Protein AF-A0A1G0BDF1-F1 (afdb_monomer_lite)

Secondary structure (DSSP, 8-state):
-HHHHHHHHHHHHHHHHHHHHHHHHHHHHHHHHHHHTTTTHHHHHHHHHHHHHHHHHHHHHHHHHHHHHHHHHHHHHHHHHPPP-----HHHHHHHHHHHHHHHHHHHH--TTTHHHHHHHHHHHHHHHHHHHHHHHTTSHHHHHHHHHHHHHHHHHHT-

Structure (mmCIF, N/CA/C/O backbone):
data_AF-A0A1G0BDF1-F1
#
_entry.id   AF-A0A1G0BDF1-F1
#
loop_
_atom_site.group_PDB
_atom_site.id
_atom_site.type_symbol
_atom_site.label_atom_id
_atom_site.label_alt_id
_atom_site.label_comp_id
_atom_site.label_asym_id
_atom_site.label_entity_id
_atom_site.label_seq_id
_atom_site.pdbx_PDB_ins_code
_atom_site.Cartn_x
_atom_site.Cartn_y
_atom_site.Cartn_z
_atom_site.occupancy
_atom_site.B_iso_or_equiv
_atom_site.auth_seq_id
_atom_site.auth_comp_id
_atom_site.auth_asym_id
_atom_site.auth_atom_id
_atom_site.pdbx_PDB_model_num
ATOM 1 N N . MET A 1 1 ? 28.123 16.628 58.929 1.00 56.34 1 MET A N 1
ATOM 2 C CA . MET A 1 1 ? 27.753 15.729 57.812 1.00 56.34 1 MET A CA 1
ATOM 3 C C . MET A 1 1 ? 26.469 14.942 58.095 1.00 56.34 1 MET A C 1
ATOM 5 O O . MET A 1 1 ? 25.881 14.462 57.135 1.00 56.34 1 MET A O 1
ATOM 9 N N . ASP A 1 2 ? 25.978 14.887 59.342 1.00 63.22 2 ASP A N 1
ATOM 10 C CA . ASP A 1 2 ? 24.804 14.075 59.724 1.00 63.22 2 ASP A CA 1
ATOM 11 C C . ASP A 1 2 ? 23.429 14.710 59.414 1.00 63.22 2 ASP A C 1
ATOM 13 O O . ASP A 1 2 ? 22.456 13.996 59.163 1.00 63.22 2 ASP A O 1
ATOM 17 N N . ASP A 1 3 ? 23.338 16.041 59.323 1.00 67.06 3 ASP A N 1
ATOM 18 C CA . ASP A 1 3 ? 22.056 16.725 59.066 1.00 67.06 3 ASP A CA 1
ATOM 19 C C . ASP A 1 3 ? 21.539 16.525 57.633 1.00 67.06 3 ASP A C 1
ATOM 21 O O . ASP A 1 3 ? 20.343 16.342 57.412 1.00 67.06 3 ASP A O 1
ATOM 25 N N . ILE A 1 4 ? 22.437 16.487 56.641 1.00 70.19 4 ILE A N 1
ATOM 26 C CA . ILE A 1 4 ? 22.058 16.300 55.230 1.00 70.19 4 ILE A CA 1
ATOM 27 C C . ILE A 1 4 ? 21.535 14.877 55.001 1.00 70.19 4 ILE A C 1
ATOM 29 O O . ILE A 1 4 ? 20.530 14.693 54.316 1.00 70.19 4 ILE A O 1
ATOM 33 N N . ALA A 1 5 ? 22.169 13.872 55.613 1.00 73.00 5 ALA A N 1
ATOM 34 C CA . ALA A 1 5 ? 21.725 12.483 55.521 1.00 73.00 5 ALA A CA 1
ATOM 35 C C . ALA A 1 5 ? 20.324 12.294 56.131 1.00 73.00 5 ALA A C 1
ATOM 37 O O . ALA A 1 5 ? 19.483 11.599 55.559 1.00 73.00 5 ALA A O 1
ATOM 38 N N . THR A 1 6 ? 20.046 12.980 57.242 1.00 78.56 6 THR A N 1
ATOM 39 C CA . THR A 1 6 ? 18.740 12.942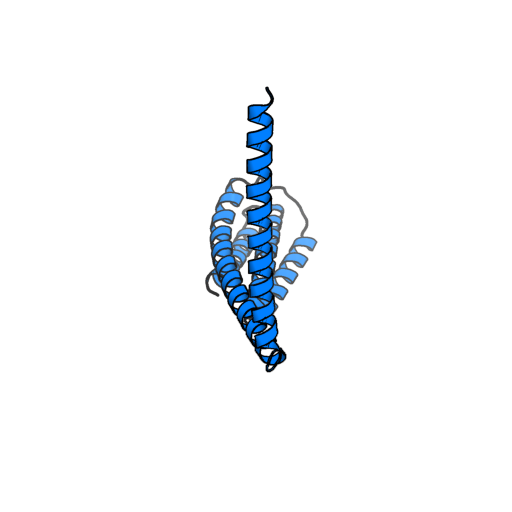 57.915 1.00 78.56 6 THR A CA 1
ATOM 40 C C . THR A 1 6 ? 17.646 13.601 57.070 1.00 78.56 6 THR A C 1
ATOM 42 O O . THR A 1 6 ? 16.566 13.033 56.899 1.00 78.56 6 THR A O 1
ATOM 45 N N . VAL A 1 7 ? 17.928 14.756 56.457 1.00 78.56 7 VAL A N 1
ATOM 46 C CA . VAL A 1 7 ? 16.979 15.445 55.562 1.00 78.56 7 VAL A CA 1
ATOM 47 C C . VAL A 1 7 ? 16.669 14.606 54.315 1.00 78.56 7 VAL A C 1
ATOM 49 O O . VAL A 1 7 ? 15.508 14.499 53.916 1.00 78.56 7 VAL A O 1
ATOM 52 N N . VAL A 1 8 ? 17.676 13.951 53.729 1.00 80.62 8 VAL A N 1
ATOM 53 C CA . VAL A 1 8 ? 17.491 13.065 52.566 1.00 80.62 8 VAL A CA 1
ATOM 54 C C . VAL A 1 8 ? 16.659 11.829 52.927 1.00 80.62 8 VAL A C 1
ATOM 56 O O . VAL A 1 8 ? 15.776 11.444 52.159 1.00 80.62 8 VAL A O 1
ATOM 59 N N . ALA A 1 9 ? 16.873 11.238 54.106 1.00 79.19 9 ALA A N 1
ATOM 60 C CA . ALA A 1 9 ? 16.085 10.097 54.573 1.00 79.19 9 ALA A CA 1
ATOM 61 C C . ALA A 1 9 ? 14.600 10.452 54.773 1.00 79.19 9 ALA A C 1
ATOM 63 O O . ALA A 1 9 ? 13.720 9.690 54.367 1.00 79.19 9 ALA A O 1
ATOM 64 N N . ILE A 1 10 ? 14.307 11.631 55.334 1.00 84.00 10 ILE A N 1
ATOM 65 C CA . ILE A 1 10 ? 12.930 12.111 55.526 1.00 84.00 10 ILE A CA 1
ATOM 66 C C . ILE A 1 10 ? 12.248 12.374 54.176 1.00 84.00 10 ILE A C 1
ATOM 68 O O . ILE A 1 10 ? 11.099 11.975 53.980 1.00 84.00 10 ILE A O 1
ATOM 72 N N . LEU A 1 11 ? 12.956 12.988 53.221 1.00 76.19 11 LEU A N 1
ATOM 73 C CA . LEU A 1 11 ? 12.435 13.219 51.871 1.00 76.19 11 LEU A CA 1
ATOM 74 C C . LEU A 1 11 ? 12.117 11.905 51.148 1.00 76.19 11 LEU A C 1
ATOM 76 O O . LEU A 1 11 ? 11.052 11.784 50.543 1.00 76.19 11 LEU A O 1
ATOM 80 N N . LEU A 1 12 ? 12.989 10.901 51.254 1.00 79.56 12 LEU A N 1
ATOM 81 C CA . LEU A 1 12 ? 12.744 9.579 50.673 1.00 79.56 12 LEU A CA 1
ATOM 82 C C . LEU A 1 12 ? 11.518 8.901 51.292 1.00 79.56 12 LEU A C 1
ATOM 84 O O . LEU A 1 12 ? 10.684 8.372 50.558 1.00 79.56 12 LEU A O 1
ATOM 88 N N . LEU A 1 13 ? 11.355 8.964 52.615 1.00 82.62 13 LEU A N 1
ATOM 89 C CA . LEU A 1 13 ? 10.182 8.405 53.292 1.00 82.62 13 LEU A CA 1
ATOM 90 C C . LEU A 1 13 ? 8.884 9.114 52.886 1.00 82.62 13 LEU A C 1
ATOM 92 O O . LEU A 1 13 ? 7.872 8.449 52.664 1.00 82.62 13 LEU A O 1
ATOM 96 N N . ALA A 1 14 ? 8.912 10.439 52.725 1.00 77.81 14 ALA A N 1
ATOM 97 C CA . ALA A 1 14 ? 7.757 11.203 52.259 1.00 77.81 14 ALA A CA 1
ATOM 98 C C . ALA A 1 14 ? 7.365 10.832 50.818 1.00 77.81 14 ALA A C 1
ATOM 100 O O . ALA A 1 14 ? 6.183 10.641 50.525 1.00 77.81 14 ALA A O 1
ATOM 101 N N . VAL A 1 15 ? 8.350 10.668 49.928 1.00 77.19 15 VAL A N 1
ATOM 102 C CA . VAL A 1 15 ? 8.118 10.244 48.538 1.00 77.19 15 VAL A CA 1
ATOM 103 C C . VAL A 1 15 ? 7.559 8.822 48.487 1.00 77.19 15 VAL A C 1
ATOM 105 O O . VAL A 1 15 ? 6.550 8.587 47.824 1.00 77.19 15 VAL A O 1
ATOM 108 N N . VAL A 1 16 ? 8.143 7.881 49.234 1.00 79.31 16 VAL A N 1
ATOM 109 C CA . VAL A 1 16 ? 7.651 6.495 49.304 1.00 79.31 16 VAL A CA 1
ATOM 110 C C . VAL A 1 16 ? 6.232 6.444 49.879 1.00 79.31 16 VAL A C 1
ATOM 112 O O . VAL A 1 16 ? 5.380 5.736 49.340 1.00 79.31 16 VAL A O 1
ATOM 115 N N . GLY A 1 17 ? 5.939 7.242 50.910 1.00 79.62 17 GLY A N 1
ATOM 116 C CA . GLY A 1 17 ? 4.598 7.364 51.483 1.00 79.62 17 GLY A CA 1
ATOM 117 C C . GLY A 1 17 ? 3.567 7.885 50.478 1.00 79.62 17 GLY A C 1
ATOM 118 O O . GLY A 1 17 ? 2.494 7.298 50.337 1.00 79.62 17 GLY A O 1
ATOM 119 N N . MET A 1 18 ? 3.897 8.934 49.717 1.00 76.31 18 MET A N 1
ATOM 120 C CA . MET A 1 18 ? 3.009 9.479 48.681 1.00 76.31 18 MET A CA 1
ATOM 121 C C . MET A 1 18 ? 2.757 8.492 47.537 1.00 76.31 18 MET A C 1
ATOM 123 O O . MET A 1 18 ? 1.621 8.369 47.069 1.00 76.31 18 MET A O 1
ATOM 127 N N . VAL A 1 19 ? 3.782 7.748 47.112 1.00 71.00 19 VAL A N 1
ATOM 128 C CA . VAL A 1 19 ? 3.636 6.698 46.093 1.00 71.00 19 VAL A CA 1
ATOM 129 C C . VAL A 1 19 ? 2.745 5.569 46.615 1.00 71.00 19 VAL A C 1
ATOM 131 O O . VAL A 1 19 ? 1.826 5.148 45.916 1.00 71.00 19 VAL A O 1
ATOM 134 N N . ALA A 1 20 ? 2.940 5.126 47.860 1.00 73.56 20 ALA A N 1
ATOM 135 C CA . ALA A 1 20 ? 2.125 4.076 48.466 1.00 73.56 20 ALA A CA 1
ATOM 136 C C . ALA A 1 20 ? 0.647 4.483 48.600 1.00 73.56 20 ALA A C 1
ATOM 138 O O . ALA A 1 20 ? -0.240 3.694 48.269 1.00 73.56 20 ALA A O 1
ATOM 139 N N . ILE A 1 21 ? 0.372 5.725 49.018 1.00 74.25 21 ILE A N 1
ATOM 140 C CA . ILE A 1 21 ? -0.991 6.270 49.096 1.00 74.25 21 ILE A CA 1
ATOM 141 C C . ILE A 1 21 ? -1.613 6.356 47.699 1.00 74.25 21 ILE A C 1
ATOM 143 O O . ILE A 1 21 ? -2.750 5.928 47.517 1.00 74.25 21 ILE A O 1
ATOM 147 N N . SER A 1 22 ? -0.868 6.832 46.699 1.00 68.00 22 SER A N 1
ATOM 148 C CA . SER A 1 22 ? -1.351 6.915 45.313 1.00 68.00 22 SER A CA 1
ATOM 149 C C . SER A 1 22 ? -1.710 5.534 44.759 1.00 68.00 22 SER A C 1
ATOM 151 O O . SER A 1 22 ? -2.784 5.356 44.189 1.00 68.00 22 SER A O 1
ATOM 153 N N . VAL A 1 23 ? -0.869 4.524 45.008 1.00 70.00 23 VAL A N 1
ATOM 154 C CA . VAL A 1 23 ? -1.135 3.131 44.618 1.00 70.00 23 VAL A CA 1
ATOM 155 C C . VAL A 1 23 ? -2.350 2.565 45.357 1.00 70.00 23 VAL A C 1
ATOM 157 O O . VAL A 1 23 ? -3.172 1.884 44.744 1.00 70.00 23 VAL A O 1
ATOM 160 N N . ALA A 1 24 ? -2.509 2.853 46.651 1.00 69.81 24 ALA A N 1
ATOM 161 C CA . ALA A 1 24 ? -3.658 2.402 47.437 1.00 69.81 24 ALA A CA 1
ATOM 162 C C . ALA A 1 24 ? -4.976 3.039 46.960 1.00 69.81 24 ALA A C 1
ATOM 164 O O . ALA A 1 24 ? -5.987 2.343 46.834 1.00 69.81 24 ALA A O 1
ATOM 165 N N . VAL A 1 25 ? -4.956 4.336 46.637 1.00 71.00 25 VAL A N 1
ATOM 166 C CA . VAL A 1 25 ? -6.099 5.069 46.073 1.00 71.00 25 VAL A CA 1
ATOM 167 C C . VAL A 1 25 ? -6.471 4.515 44.697 1.00 71.00 25 VAL A C 1
ATOM 169 O O . VAL A 1 25 ? -7.651 4.250 44.454 1.00 71.00 25 VAL A O 1
ATOM 172 N N . GLU A 1 26 ? -5.488 4.248 43.833 1.00 56.72 26 GLU A N 1
ATOM 173 C CA . GLU A 1 26 ? -5.723 3.656 42.511 1.00 56.72 26 GLU A CA 1
ATOM 174 C C . GL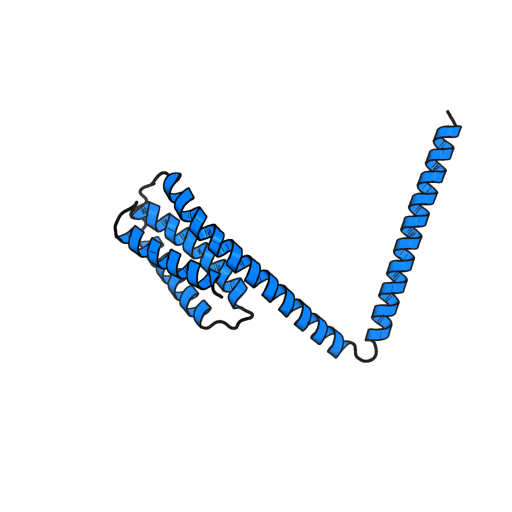U A 1 26 ? -6.292 2.232 42.639 1.00 56.72 26 GLU A C 1
ATOM 176 O O . GLU A 1 26 ? -7.274 1.893 41.977 1.00 56.72 26 GLU A O 1
ATOM 181 N N . ARG A 1 27 ? -5.787 1.422 43.584 1.00 61.09 27 ARG A N 1
ATOM 182 C CA . ARG A 1 27 ? -6.337 0.088 43.894 1.00 61.09 27 ARG A CA 1
ATOM 183 C C . ARG A 1 27 ? -7.791 0.150 44.351 1.00 61.09 27 ARG A C 1
ATOM 185 O O . ARG A 1 27 ? -8.603 -0.667 43.923 1.00 61.09 27 ARG A O 1
ATOM 192 N N . HIS A 1 28 ? -8.128 1.106 45.213 1.00 56.38 28 HIS A N 1
ATOM 193 C CA . HIS A 1 28 ? -9.484 1.259 45.743 1.00 56.38 28 HIS A CA 1
ATOM 194 C C . HIS A 1 28 ? -10.460 1.828 44.701 1.00 56.38 28 HIS A C 1
ATOM 196 O O . HIS A 1 28 ? -11.664 1.563 44.734 1.00 56.38 28 HIS A O 1
ATOM 202 N N . ARG A 1 29 ? -9.948 2.607 43.745 1.00 52.56 29 ARG A N 1
ATOM 203 C CA . ARG A 1 29 ? -10.696 3.069 42.575 1.00 52.56 29 ARG A CA 1
ATOM 204 C C . ARG A 1 29 ? -10.960 1.907 41.614 1.00 52.56 29 ARG A C 1
ATOM 206 O O . ARG A 1 29 ? -12.115 1.696 41.254 1.00 52.56 29 ARG A O 1
ATOM 213 N N . ILE A 1 30 ? -9.947 1.100 41.291 1.00 55.81 30 ILE A N 1
ATOM 214 C CA . ILE A 1 30 ? -10.074 -0.106 40.453 1.00 55.81 30 ILE A CA 1
ATOM 215 C C . ILE A 1 30 ? -11.032 -1.126 41.085 1.00 55.81 30 ILE A C 1
ATOM 217 O O . ILE A 1 30 ? -11.890 -1.664 40.385 1.00 55.81 30 ILE A O 1
ATOM 221 N N . SER A 1 31 ? -10.962 -1.359 42.402 1.00 50.97 31 SER A N 1
ATOM 222 C CA . SER A 1 31 ? -11.875 -2.309 43.053 1.00 50.97 31 SER A CA 1
ATOM 223 C C . SER A 1 31 ? -13.332 -1.840 42.995 1.00 50.97 31 SER A C 1
ATOM 225 O O . SER A 1 31 ? -14.222 -2.646 42.735 1.00 50.97 31 SER A O 1
ATOM 227 N N . ARG A 1 32 ? -13.595 -0.530 43.126 1.00 51.31 32 ARG A N 1
ATOM 228 C CA . ARG A 1 32 ? -14.941 0.036 42.934 1.00 51.31 32 ARG A CA 1
ATOM 229 C C . ARG A 1 32 ? -15.450 -0.092 41.494 1.00 51.31 32 ARG A C 1
ATOM 231 O O . ARG A 1 32 ? -16.650 -0.294 41.314 1.00 51.31 32 ARG A O 1
ATOM 238 N N . PHE A 1 33 ? -14.574 -0.019 40.489 1.00 47.09 33 PHE A N 1
ATOM 239 C CA . PHE A 1 33 ? -14.939 -0.319 39.096 1.00 47.09 33 PHE A CA 1
ATOM 240 C C . PHE A 1 33 ? -15.320 -1.795 38.911 1.00 47.09 33 PHE A C 1
ATOM 242 O O . PHE A 1 33 ? -16.341 -2.083 38.291 1.00 47.09 33 PHE A O 1
ATOM 249 N N . PHE A 1 34 ? -14.570 -2.719 39.516 1.00 46.22 34 PHE A N 1
ATOM 250 C CA . PHE A 1 34 ? -14.881 -4.152 39.474 1.00 46.22 34 PHE A CA 1
ATOM 251 C C . PHE A 1 34 ? -16.213 -4.502 40.155 1.00 46.22 34 PHE A C 1
ATOM 253 O O . PHE A 1 34 ? -16.963 -5.330 39.645 1.00 46.22 34 PHE A O 1
ATOM 260 N N . VAL A 1 35 ? -16.546 -3.853 41.275 1.00 45.66 35 VAL A N 1
ATOM 261 C CA . VAL A 1 35 ? -17.782 -4.145 42.025 1.00 45.66 35 VAL A CA 1
ATOM 262 C C . VAL A 1 35 ? -19.040 -3.651 41.297 1.00 45.66 35 VAL A C 1
ATOM 264 O O . VAL A 1 35 ? -20.078 -4.293 41.392 1.00 45.66 35 VAL A O 1
ATOM 267 N N . LYS A 1 36 ? -18.972 -2.566 40.513 1.00 45.44 36 LYS A N 1
ATOM 268 C CA . LYS A 1 36 ? -20.111 -2.137 39.674 1.00 45.44 36 LYS A CA 1
ATOM 269 C C . LYS A 1 36 ? -20.309 -2.997 38.424 1.00 45.44 36 LYS A C 1
ATOM 271 O O . LYS A 1 36 ? -21.407 -3.021 37.881 1.00 45.44 36 LYS A O 1
ATOM 276 N N . ALA A 1 37 ? -19.276 -3.712 37.987 1.00 48.66 37 ALA A N 1
ATOM 277 C CA . ALA A 1 37 ? -19.371 -4.644 36.873 1.00 48.66 37 ALA A CA 1
ATOM 278 C C . ALA A 1 37 ? -19.994 -5.995 37.275 1.00 48.66 37 ALA A C 1
ATOM 280 O O . ALA A 1 37 ? -20.352 -6.767 36.402 1.00 48.66 37 ALA A O 1
ATOM 281 N N . SER A 1 38 ? -20.158 -6.336 38.556 1.00 44.47 38 SER A N 1
ATOM 282 C CA . SER A 1 38 ? -20.487 -7.724 38.926 1.00 44.47 38 SER A CA 1
ATOM 283 C C . SER A 1 38 ? -21.948 -8.145 38.712 1.00 44.47 38 SER A C 1
ATOM 285 O O . SER A 1 38 ? -22.222 -9.341 38.731 1.00 44.47 38 SER A O 1
ATOM 287 N N . THR A 1 39 ? -22.879 -7.221 38.451 1.00 51.97 39 THR A N 1
ATOM 288 C CA . THR A 1 39 ? -24.297 -7.554 38.192 1.00 51.97 39 THR A CA 1
ATOM 289 C C . THR A 1 39 ? -24.715 -7.458 36.716 1.00 51.97 39 THR A C 1
ATOM 291 O O . THR A 1 39 ? -25.791 -7.933 36.376 1.00 51.97 39 THR A O 1
ATOM 294 N N . GLY A 1 40 ? -23.851 -6.932 35.830 1.00 47.94 40 GLY A N 1
ATOM 295 C CA . GLY A 1 40 ? -24.068 -6.822 34.368 1.00 47.94 40 GLY A CA 1
ATOM 296 C C . GLY A 1 40 ? -22.781 -6.944 33.525 1.00 47.94 40 GLY A C 1
ATOM 297 O O . GLY A 1 40 ? -22.703 -6.468 32.394 1.00 47.94 40 GLY A O 1
ATOM 298 N N . GLY A 1 41 ? -21.725 -7.530 34.096 1.00 49.53 41 GLY A N 1
ATOM 299 C CA . GLY A 1 41 ? -20.336 -7.360 33.645 1.00 49.53 41 GLY A CA 1
ATOM 300 C C . GLY A 1 41 ? -19.957 -8.011 32.331 1.00 49.53 41 GLY A C 1
ATOM 301 O O . GLY A 1 41 ? -18.988 -7.577 31.715 1.00 49.53 41 GLY A O 1
ATOM 302 N N . LEU A 1 42 ? -20.700 -9.022 31.883 1.00 51.16 42 LEU A N 1
ATOM 303 C CA . LEU A 1 42 ? -20.434 -9.643 30.589 1.00 51.16 42 LEU A CA 1
ATOM 304 C C . LEU A 1 42 ? -20.901 -8.733 29.442 1.00 51.16 42 LEU A C 1
ATOM 306 O O . LEU A 1 42 ? -20.153 -8.515 28.496 1.00 51.16 42 LEU A O 1
ATOM 310 N N . GLU A 1 43 ? -22.093 -8.143 29.564 1.00 51.12 43 GLU A N 1
ATOM 311 C CA . GLU A 1 43 ? -22.660 -7.236 28.557 1.00 51.12 43 GLU A CA 1
ATOM 312 C C . GLU A 1 43 ? -21.879 -5.917 28.496 1.00 51.12 43 GLU A C 1
ATOM 314 O O . GLU A 1 43 ? -21.451 -5.512 27.417 1.00 51.12 43 GLU A O 1
ATOM 319 N N . PHE A 1 44 ? -21.555 -5.322 29.651 1.00 52.38 44 PHE A N 1
ATOM 320 C CA . PHE A 1 44 ? -20.735 -4.105 29.718 1.00 52.38 44 PHE A CA 1
ATOM 321 C C . PHE A 1 44 ? -19.307 -4.312 29.177 1.00 52.38 44 PHE A C 1
ATOM 323 O O . PHE A 1 44 ? -18.766 -3.444 28.494 1.00 52.38 44 PHE A O 1
ATOM 330 N N . SER A 1 45 ? -18.685 -5.467 29.447 1.00 57.38 45 SER A N 1
ATOM 331 C CA . SER A 1 45 ? -17.346 -5.795 28.932 1.00 57.38 45 SER A CA 1
ATOM 332 C C . SER A 1 45 ? -17.349 -5.993 27.413 1.00 57.38 45 SER A C 1
ATOM 334 O O . SER A 1 45 ? -16.467 -5.486 26.718 1.00 57.38 45 SER A O 1
ATOM 336 N N . VAL A 1 46 ? -18.371 -6.666 26.872 1.00 63.97 46 VAL A N 1
ATOM 337 C CA . VAL A 1 46 ? -18.538 -6.851 25.422 1.00 63.97 46 VAL A CA 1
ATOM 338 C C . VAL A 1 46 ? -18.826 -5.520 24.721 1.00 63.97 46 VAL A C 1
ATOM 340 O O . VAL A 1 46 ? -18.265 -5.262 23.656 1.00 63.97 46 VAL A O 1
ATOM 343 N N . GLU A 1 47 ? -19.652 -4.650 25.304 1.00 65.31 47 GLU A N 1
ATOM 344 C CA . GLU A 1 47 ? -19.920 -3.310 24.765 1.00 65.31 47 GLU A CA 1
ATOM 345 C C . GLU A 1 47 ? -18.683 -2.409 24.793 1.00 65.31 47 GLU A C 1
ATOM 347 O O . GLU A 1 47 ? -18.374 -1.764 23.788 1.00 65.31 47 GLU A O 1
ATOM 352 N N . LEU A 1 48 ? -17.926 -2.409 25.896 1.00 68.19 48 LEU A N 1
ATOM 353 C CA . LEU A 1 48 ? -16.676 -1.659 25.994 1.00 68.19 48 LEU A CA 1
ATOM 354 C C . LEU A 1 48 ? -15.643 -2.172 24.983 1.00 68.19 48 LEU A C 1
ATOM 356 O O . LEU A 1 48 ? -14.985 -1.371 24.322 1.00 68.19 48 LEU A O 1
ATOM 360 N N . HIS A 1 49 ? -15.529 -3.491 24.813 1.00 65.19 49 HIS A N 1
ATOM 361 C CA . HIS A 1 49 ? -14.635 -4.086 23.823 1.00 65.19 49 HIS A CA 1
ATOM 362 C C . HIS A 1 49 ? -15.000 -3.659 22.395 1.00 65.19 49 HIS A C 1
ATOM 364 O O . HIS A 1 49 ? -14.129 -3.214 21.648 1.00 65.19 49 HIS A O 1
ATOM 370 N N . LYS A 1 50 ? -16.290 -3.712 22.035 1.00 73.31 50 LYS A N 1
ATOM 371 C CA . LYS A 1 50 ? -16.788 -3.247 20.730 1.00 73.31 50 LYS A CA 1
ATOM 372 C C . LYS A 1 50 ? -16.526 -1.756 20.513 1.00 73.31 50 LYS A C 1
ATOM 374 O O . LYS A 1 50 ? -16.140 -1.353 19.416 1.00 73.31 50 LYS A O 1
ATOM 379 N N . LEU A 1 51 ? -16.704 -0.932 21.547 1.00 75.12 51 LEU A N 1
ATOM 380 C CA . LEU A 1 51 ? -16.432 0.503 21.474 1.00 75.12 51 LEU A CA 1
ATOM 381 C C . LEU A 1 51 ? -14.940 0.782 21.257 1.00 75.12 51 LEU A C 1
ATOM 383 O O . LEU A 1 51 ? -14.585 1.563 20.375 1.00 75.12 51 LEU A O 1
ATOM 387 N N . VAL A 1 52 ? -14.068 0.109 22.013 1.00 74.06 52 VAL A N 1
ATOM 388 C CA . VAL A 1 52 ? -12.612 0.222 21.859 1.00 74.06 52 VAL A CA 1
ATOM 389 C C . VAL A 1 52 ? -12.188 -0.215 20.460 1.00 74.06 52 VAL A C 1
ATOM 391 O O . VAL A 1 52 ? -11.462 0.520 19.799 1.00 74.06 52 VAL A O 1
ATOM 394 N N . GLN A 1 53 ? -12.674 -1.359 19.969 1.00 76.62 53 GLN A N 1
ATOM 395 C CA . GLN A 1 53 ? -12.374 -1.823 18.612 1.00 76.62 53 GLN A CA 1
ATOM 396 C C . GLN A 1 53 ? -12.801 -0.811 17.547 1.00 76.62 53 GLN A C 1
ATOM 398 O O . GLN A 1 53 ? -12.048 -0.555 16.609 1.00 76.62 53 GLN A O 1
ATOM 403 N N . ARG A 1 54 ? -13.976 -0.191 17.698 1.00 81.06 54 ARG A N 1
ATOM 404 C CA . ARG A 1 54 ? -14.465 0.825 16.762 1.00 81.06 54 ARG A CA 1
ATOM 405 C C . ARG A 1 54 ? -13.582 2.072 16.744 1.00 81.06 54 ARG A C 1
ATOM 407 O O . ARG A 1 54 ? -13.250 2.552 15.661 1.00 81.06 54 ARG A O 1
ATOM 414 N N . GLU A 1 55 ? -13.206 2.594 17.909 1.00 78.31 55 GLU A N 1
ATOM 415 C CA . GLU A 1 55 ? -12.347 3.783 17.992 1.00 78.31 55 GLU A CA 1
ATOM 416 C C . GLU A 1 55 ? -10.921 3.491 17.518 1.00 78.31 55 GLU A C 1
ATOM 418 O O . GLU A 1 55 ? -10.343 4.297 16.789 1.00 78.31 55 GLU A O 1
ATOM 423 N N . VAL A 1 56 ? -10.384 2.307 17.833 1.00 82.81 56 VAL A N 1
ATOM 424 C CA . VAL A 1 56 ? -9.104 1.843 17.283 1.00 82.81 56 VAL A CA 1
ATOM 425 C C . VAL A 1 56 ? -9.189 1.768 15.763 1.00 82.81 56 VAL A C 1
ATOM 427 O O . VAL A 1 56 ? -8.376 2.395 15.095 1.00 82.81 56 VAL A O 1
ATOM 430 N N . ASN A 1 57 ? -10.207 1.110 15.200 1.00 82.81 57 ASN A N 1
ATOM 431 C CA . ASN A 1 57 ? -10.375 1.011 13.749 1.00 82.81 57 ASN A CA 1
ATOM 432 C C . ASN A 1 57 ? -10.489 2.384 13.082 1.00 82.81 57 ASN A C 1
ATOM 434 O O . ASN A 1 57 ? -9.894 2.604 12.029 1.00 82.81 57 ASN A O 1
ATOM 438 N N . LYS A 1 58 ? -11.200 3.331 13.701 1.00 85.50 58 LYS A N 1
ATOM 439 C CA . LYS A 1 58 ? -11.308 4.706 13.204 1.00 85.50 58 LYS A CA 1
ATOM 440 C C . LYS A 1 58 ? -9.950 5.412 13.194 1.00 85.50 58 LYS A C 1
ATOM 442 O O . LYS A 1 58 ? -9.583 5.998 12.176 1.00 85.50 58 LYS A O 1
ATOM 447 N N . ALA A 1 59 ? -9.190 5.317 14.285 1.00 85.50 59 ALA A N 1
ATOM 448 C CA . ALA A 1 59 ? -7.850 5.891 14.380 1.00 85.50 59 ALA A CA 1
ATOM 449 C C . ALA A 1 59 ? -6.874 5.234 13.387 1.00 85.50 59 ALA A C 1
ATOM 451 O O . ALA A 1 59 ? -6.107 5.926 12.718 1.00 85.50 59 ALA A O 1
ATOM 452 N N . THR A 1 60 ? -6.930 3.909 13.234 1.00 85.88 60 THR A N 1
ATOM 453 C CA . THR A 1 60 ? -6.121 3.156 12.266 1.00 85.88 60 THR A CA 1
ATOM 454 C C . THR A 1 60 ? -6.466 3.546 10.832 1.00 85.88 60 THR A C 1
ATOM 456 O O . THR A 1 60 ? -5.568 3.706 10.007 1.00 85.88 60 THR A O 1
ATOM 459 N N . MET A 1 61 ? -7.748 3.761 10.532 1.00 89.31 61 MET A N 1
ATOM 460 C CA . MET A 1 61 ? -8.189 4.223 9.219 1.00 89.31 61 MET A CA 1
ATOM 461 C C . MET A 1 61 ? -7.684 5.643 8.931 1.00 89.31 61 MET A C 1
ATOM 463 O O . MET A 1 61 ? -7.153 5.918 7.858 1.00 89.31 61 MET A O 1
ATOM 467 N N . GLU A 1 62 ? -7.771 6.548 9.903 1.00 90.44 62 GLU A N 1
ATOM 468 C CA . GLU A 1 62 ? -7.223 7.897 9.762 1.00 90.44 62 GLU A CA 1
ATOM 469 C C . GLU A 1 62 ? -5.701 7.881 9.543 1.00 90.44 62 GLU A C 1
ATOM 471 O O . GLU A 1 62 ? -5.192 8.585 8.666 1.00 90.44 62 GLU A O 1
ATOM 476 N N . ALA A 1 63 ? -4.976 7.040 10.285 1.00 90.25 63 ALA A N 1
ATOM 477 C CA . ALA A 1 63 ? -3.544 6.843 10.094 1.00 90.25 63 ALA A CA 1
ATOM 478 C C . ALA A 1 63 ? -3.230 6.323 8.684 1.00 90.25 63 ALA A C 1
ATOM 480 O O . ALA A 1 63 ? -2.369 6.885 8.010 1.00 90.25 63 ALA A O 1
ATOM 481 N N . LEU A 1 64 ? -3.959 5.312 8.200 1.00 92.12 64 LEU A N 1
ATOM 482 C CA . LEU A 1 64 ? -3.782 4.774 6.850 1.00 92.12 64 LEU A CA 1
ATOM 483 C C . LEU A 1 64 ? -3.987 5.850 5.774 1.00 92.12 64 LEU A C 1
ATOM 485 O O . LEU A 1 64 ? -3.157 5.950 4.875 1.00 92.12 64 LEU A O 1
ATOM 489 N N . ARG A 1 65 ? -5.019 6.701 5.884 1.00 93.25 65 ARG A N 1
ATOM 490 C CA . ARG A 1 65 ? -5.235 7.807 4.930 1.00 93.25 65 ARG A CA 1
ATOM 491 C C . ARG A 1 65 ? -4.043 8.765 4.896 1.00 93.25 65 ARG A C 1
ATOM 493 O O . ARG A 1 65 ? -3.556 9.116 3.822 1.00 93.25 65 ARG A O 1
ATOM 500 N N . ARG A 1 66 ? -3.546 9.163 6.075 1.00 91.50 66 ARG A N 1
ATOM 501 C CA . ARG A 1 66 ? -2.391 10.069 6.206 1.00 91.50 66 ARG A CA 1
ATOM 502 C C . ARG A 1 66 ? -1.124 9.453 5.614 1.00 91.50 66 ARG A C 1
ATOM 504 O O . ARG A 1 66 ? -0.412 10.128 4.876 1.00 91.50 66 ARG A O 1
ATOM 511 N N . VAL A 1 67 ? -0.860 8.181 5.911 1.00 91.62 67 VAL A N 1
ATOM 512 C CA . VAL A 1 67 ? 0.321 7.468 5.407 1.00 91.62 67 VAL A CA 1
ATOM 513 C C . VAL A 1 67 ? 0.221 7.245 3.896 1.00 91.62 67 VAL A C 1
ATOM 515 O O . VAL A 1 67 ? 1.194 7.487 3.200 1.00 91.62 67 VAL A O 1
ATOM 518 N N . ALA A 1 68 ? -0.945 6.889 3.350 1.00 92.88 68 ALA A N 1
ATOM 519 C CA . ALA A 1 68 ? -1.128 6.757 1.900 1.00 92.88 68 ALA A CA 1
ATOM 520 C C . ALA A 1 68 ? -0.876 8.082 1.152 1.00 92.88 68 ALA A C 1
ATOM 522 O O . ALA A 1 68 ? -0.255 8.094 0.088 1.00 92.88 68 ALA A O 1
ATOM 523 N N . SER A 1 69 ? -1.307 9.209 1.729 1.00 92.38 69 SER A N 1
ATOM 524 C CA . SER A 1 69 ? -1.022 10.543 1.187 1.00 92.38 69 SER A CA 1
ATOM 525 C C . SER A 1 69 ? 0.475 10.879 1.245 1.00 92.38 69 SER A C 1
ATOM 527 O O . SER A 1 69 ? 1.030 11.429 0.290 1.00 92.38 69 SER A O 1
ATOM 529 N N . LEU A 1 70 ? 1.150 10.514 2.343 1.00 91.81 70 LEU A N 1
ATOM 530 C CA . LEU A 1 70 ? 2.600 10.658 2.482 1.00 91.81 70 LEU A CA 1
ATOM 531 C C . LEU A 1 70 ? 3.345 9.809 1.446 1.00 91.81 70 LEU A C 1
ATOM 533 O O . LEU A 1 70 ? 4.250 10.316 0.790 1.00 91.81 70 LEU A O 1
ATOM 537 N N . ASP A 1 71 ? 2.930 8.562 1.253 1.00 91.50 71 ASP A N 1
ATOM 538 C CA . ASP A 1 71 ? 3.562 7.628 0.328 1.00 91.50 71 ASP A CA 1
ATOM 539 C C . ASP A 1 71 ? 3.573 8.151 -1.105 1.00 91.50 71 ASP A C 1
ATOM 541 O O . ASP A 1 71 ? 4.618 8.119 -1.746 1.00 91.50 71 ASP A O 1
ATOM 545 N N . LYS A 1 72 ? 2.474 8.747 -1.582 1.00 90.56 72 LYS A N 1
ATOM 546 C CA . LYS A 1 72 ? 2.435 9.392 -2.908 1.00 90.56 72 LYS A CA 1
ATOM 547 C C . LYS A 1 72 ? 3.528 10.451 -3.074 1.00 90.56 72 LYS A C 1
ATOM 549 O O . LYS A 1 72 ? 4.199 10.487 -4.100 1.00 90.56 72 LYS A O 1
ATOM 554 N N . ARG A 1 73 ? 3.736 11.287 -2.050 1.00 89.81 73 ARG A N 1
ATOM 555 C CA . ARG A 1 73 ? 4.794 12.317 -2.049 1.00 89.81 73 ARG A CA 1
ATOM 556 C C . ARG A 1 73 ? 6.184 11.687 -1.973 1.00 89.81 73 ARG A C 1
ATOM 558 O O . ARG A 1 73 ? 7.127 12.178 -2.589 1.00 89.81 73 ARG A O 1
ATOM 565 N N . MET A 1 74 ? 6.309 10.602 -1.214 1.00 89.44 74 MET A N 1
ATOM 566 C CA . MET A 1 74 ? 7.565 9.883 -1.044 1.00 89.44 74 MET A CA 1
ATOM 567 C C . MET A 1 74 ? 7.988 9.134 -2.304 1.00 89.44 74 MET A C 1
ATOM 569 O O . MET A 1 74 ? 9.190 9.042 -2.531 1.00 89.44 74 MET A O 1
ATOM 573 N N . VAL A 1 75 ? 7.058 8.640 -3.133 1.00 89.69 75 VAL A N 1
ATOM 574 C CA . VAL A 1 75 ? 7.406 7.984 -4.405 1.00 89.69 75 VAL A CA 1
ATOM 575 C C . VAL A 1 75 ? 8.188 8.946 -5.291 1.00 89.69 75 VAL A C 1
ATOM 577 O O . VAL A 1 75 ? 9.287 8.608 -5.706 1.00 89.69 75 VAL A O 1
ATOM 580 N N . GLU A 1 76 ? 7.706 10.173 -5.489 1.00 85.19 76 GLU A N 1
ATOM 581 C CA . GLU A 1 76 ? 8.407 11.175 -6.307 1.00 85.19 76 GLU A CA 1
ATOM 582 C C . GLU A 1 76 ? 9.802 11.516 -5.762 1.00 85.19 76 GLU A C 1
ATOM 584 O O . GLU A 1 76 ? 10.753 11.719 -6.517 1.00 85.19 76 GLU A O 1
ATOM 589 N N . PHE A 1 77 ? 9.948 11.585 -4.436 1.00 87.69 77 PHE A N 1
ATOM 590 C CA . PHE A 1 77 ? 11.247 11.810 -3.807 1.00 87.69 77 PHE A CA 1
ATOM 591 C C . PHE A 1 77 ? 12.188 10.618 -4.015 1.00 87.69 77 PHE A C 1
ATOM 593 O O . PHE A 1 77 ? 13.304 10.790 -4.501 1.00 87.69 77 PHE A O 1
ATOM 600 N N . TRP A 1 78 ? 11.719 9.410 -3.710 1.00 90.25 78 TRP A N 1
ATOM 601 C CA . TRP A 1 78 ? 12.467 8.171 -3.896 1.00 90.25 78 TRP A CA 1
ATOM 602 C C . TRP A 1 78 ? 12.873 7.966 -5.359 1.00 90.25 78 TRP A C 1
ATOM 604 O O . TRP A 1 78 ? 13.991 7.538 -5.633 1.00 90.25 78 TRP A O 1
ATOM 614 N N . GLU A 1 79 ? 12.016 8.329 -6.310 1.00 87.81 79 GLU A N 1
ATOM 615 C CA . GLU A 1 79 ? 12.304 8.255 -7.739 1.00 87.81 79 GLU A CA 1
ATOM 616 C C . GLU A 1 79 ? 13.438 9.188 -8.183 1.00 87.81 79 GLU A C 1
ATOM 618 O O . GLU A 1 79 ? 14.077 8.923 -9.199 1.00 87.81 79 GLU A O 1
ATOM 623 N N . ARG A 1 80 ? 13.704 10.279 -7.463 1.00 86.38 80 ARG A N 1
ATOM 624 C CA . ARG A 1 80 ? 14.840 11.163 -7.766 1.00 86.38 80 ARG A CA 1
ATOM 625 C C . ARG A 1 80 ? 16.149 10.635 -7.189 1.00 86.38 80 ARG A C 1
ATOM 627 O O . ARG A 1 80 ? 17.179 10.734 -7.844 1.00 86.38 80 ARG A O 1
ATOM 634 N N . GLU A 1 81 ? 16.088 10.045 -5.999 1.00 84.75 81 GLU A N 1
ATOM 635 C CA . GLU A 1 81 ? 17.269 9.601 -5.246 1.00 84.75 81 GLU A CA 1
ATOM 636 C C . GLU A 1 81 ? 17.695 8.154 -5.555 1.00 84.75 81 GLU A C 1
ATOM 638 O O . GLU A 1 81 ? 18.818 7.744 -5.259 1.00 84.75 81 GLU A O 1
ATOM 643 N N . SER A 1 82 ? 16.808 7.335 -6.124 1.00 74.88 82 SER A N 1
ATOM 644 C CA . SER A 1 82 ? 17.095 5.918 -6.370 1.00 74.88 82 SER A CA 1
ATOM 645 C C . SER A 1 82 ? 17.976 5.702 -7.599 1.00 74.88 82 SER A C 1
ATOM 647 O O . SER A 1 82 ? 17.593 5.988 -8.738 1.00 74.88 82 SER A O 1
ATOM 649 N N . LEU A 1 83 ? 19.142 5.099 -7.354 1.00 70.44 83 LEU A N 1
ATOM 650 C CA . LEU A 1 83 ? 19.999 4.527 -8.386 1.00 70.44 83 LEU A CA 1
ATOM 651 C C . LEU A 1 83 ? 19.334 3.277 -8.965 1.00 70.44 83 LEU A C 1
ATOM 653 O O . LEU A 1 83 ? 19.081 2.314 -8.241 1.00 70.44 83 LEU A O 1
ATOM 657 N N . HIS A 1 84 ? 19.074 3.306 -10.270 1.00 65.00 84 HIS A N 1
ATOM 658 C CA . HIS A 1 84 ? 18.544 2.169 -11.015 1.00 65.00 84 HIS A CA 1
ATOM 659 C C . HIS A 1 84 ? 19.522 0.989 -10.977 1.00 65.00 84 HIS A C 1
ATOM 661 O O . HIS A 1 84 ? 20.703 1.153 -11.298 1.00 65.00 84 HIS A O 1
ATOM 667 N N . ARG A 1 85 ? 19.041 -0.197 -10.597 1.00 70.88 85 ARG A N 1
ATOM 668 C CA . ARG A 1 85 ? 19.798 -1.451 -10.676 1.00 70.88 85 ARG A CA 1
ATOM 669 C C . ARG A 1 85 ? 19.072 -2.363 -11.649 1.00 70.88 85 ARG A C 1
ATOM 671 O O . ARG A 1 85 ? 17.962 -2.767 -11.349 1.00 70.88 85 ARG A O 1
ATOM 678 N N . HIS A 1 86 ? 19.696 -2.681 -12.782 1.00 65.06 86 HIS A N 1
ATOM 679 C CA . HIS A 1 86 ? 19.132 -3.661 -13.706 1.00 65.06 86 HIS A CA 1
ATOM 680 C C . HIS A 1 86 ? 19.103 -5.039 -13.042 1.00 65.06 86 HIS A C 1
ATOM 682 O O . HIS A 1 86 ? 20.156 -5.631 -12.803 1.00 65.06 86 HIS A O 1
ATOM 688 N N . ASP A 1 87 ? 17.897 -5.514 -12.742 1.00 67.19 87 ASP A N 1
ATOM 689 C CA . ASP A 1 87 ? 17.641 -6.857 -12.229 1.00 67.19 87 ASP A CA 1
ATOM 690 C C . ASP A 1 87 ? 16.581 -7.523 -13.125 1.00 67.19 87 ASP A C 1
ATOM 692 O O . ASP A 1 87 ? 15.397 -7.161 -13.103 1.00 67.19 87 ASP A O 1
ATOM 696 N N . ASP A 1 88 ? 17.016 -8.478 -13.954 1.00 62.69 88 ASP A N 1
ATOM 697 C CA . ASP A 1 88 ? 16.180 -9.207 -14.922 1.00 62.69 88 ASP A CA 1
ATOM 698 C C . ASP A 1 88 ? 15.345 -10.298 -14.220 1.00 62.69 88 ASP A C 1
ATOM 700 O O . ASP A 1 88 ? 15.472 -11.496 -14.476 1.00 62.69 88 ASP A O 1
ATOM 704 N N . TRP A 1 89 ? 14.492 -9.896 -13.275 1.00 69.50 89 TRP A N 1
ATOM 705 C CA . TRP A 1 89 ? 13.681 -10.798 -12.443 1.00 69.50 89 TRP A CA 1
ATOM 706 C C . TRP A 1 89 ? 12.190 -10.772 -12.812 1.00 69.50 89 TRP A C 1
ATOM 708 O O . TRP A 1 89 ? 11.305 -10.619 -11.965 1.00 69.50 89 TRP A O 1
ATOM 718 N N . GLU A 1 90 ? 11.891 -11.003 -14.090 1.00 74.44 90 GLU A N 1
ATOM 719 C CA . GLU A 1 90 ? 10.522 -11.074 -14.626 1.00 74.44 90 GLU A CA 1
ATOM 720 C C . GLU A 1 90 ? 9.574 -12.036 -13.857 1.00 74.44 90 GLU A C 1
ATOM 722 O O . GLU A 1 90 ? 8.418 -11.668 -13.617 1.00 74.44 90 GLU A O 1
ATOM 727 N N . PRO A 1 91 ? 10.008 -13.227 -13.375 1.00 81.38 91 PRO A N 1
ATOM 728 C CA . PRO A 1 91 ? 9.137 -14.119 -12.600 1.00 81.38 91 PRO A CA 1
ATOM 729 C C . PRO A 1 91 ? 8.660 -13.509 -11.275 1.00 81.38 91 PRO A C 1
ATOM 731 O O . PRO A 1 91 ? 7.523 -13.727 -10.855 1.00 81.38 91 PRO A O 1
ATOM 734 N N . LYS A 1 92 ? 9.513 -12.714 -10.620 1.00 83.75 92 LYS A N 1
ATOM 735 C CA . LYS A 1 92 ? 9.183 -12.051 -9.352 1.00 83.75 92 LYS A CA 1
ATOM 736 C C . LYS A 1 92 ? 8.208 -10.898 -9.563 1.00 83.75 92 LYS A C 1
ATOM 738 O O . LYS A 1 92 ? 7.332 -10.692 -8.726 1.00 83.75 92 LYS A O 1
ATOM 743 N N . MET A 1 93 ? 8.319 -10.197 -10.691 1.00 89.81 93 MET A N 1
ATOM 744 C CA . MET A 1 93 ? 7.367 -9.156 -11.074 1.00 89.81 93 MET A CA 1
ATOM 745 C C . MET A 1 93 ? 5.962 -9.710 -11.302 1.00 89.81 93 MET A C 1
ATOM 747 O O . MET A 1 93 ? 5.009 -9.148 -10.769 1.00 89.81 93 MET A O 1
ATOM 751 N N . LYS A 1 94 ? 5.833 -10.844 -12.002 1.00 90.12 94 LYS A N 1
ATOM 752 C CA . LYS A 1 94 ? 4.533 -11.506 -12.215 1.00 90.12 94 LYS A CA 1
ATOM 753 C C . LYS A 1 94 ? 3.884 -11.936 -10.897 1.00 90.12 94 LYS A C 1
ATOM 755 O O . LYS A 1 94 ? 2.702 -11.687 -10.689 1.00 90.12 94 LYS A O 1
ATOM 760 N N . LEU A 1 95 ? 4.668 -12.509 -9.979 1.00 90.31 95 LEU A N 1
ATOM 761 C CA . LEU A 1 95 ? 4.178 -12.888 -8.650 1.00 90.31 95 LEU A CA 1
ATOM 762 C C . LEU A 1 95 ? 3.721 -11.670 -7.829 1.00 90.31 95 LEU A C 1
ATOM 764 O O . LEU A 1 95 ? 2.687 -11.722 -7.167 1.00 90.31 95 LEU A O 1
ATOM 768 N N . LEU A 1 96 ? 4.482 -10.571 -7.859 1.00 92.38 96 LEU A N 1
ATOM 769 C CA . LEU A 1 96 ? 4.104 -9.334 -7.169 1.00 92.38 96 LEU A CA 1
ATOM 770 C C . LEU A 1 96 ? 2.826 -8.734 -7.749 1.00 92.38 96 LEU A C 1
ATOM 772 O O . LEU A 1 96 ? 1.952 -8.335 -6.986 1.00 92.38 96 LEU A O 1
ATOM 776 N N . GLU A 1 97 ? 2.699 -8.702 -9.072 1.00 94.25 97 GLU A N 1
ATOM 777 C CA . GLU A 1 97 ? 1.500 -8.213 -9.744 1.00 94.25 97 GLU A CA 1
ATOM 778 C C . GLU A 1 97 ? 0.259 -9.031 -9.370 1.00 94.25 97 GLU A C 1
ATOM 780 O O . GLU A 1 97 ? -0.794 -8.460 -9.072 1.00 94.25 97 GLU A O 1
ATOM 785 N N . GLU A 1 98 ? 0.385 -10.358 -9.345 1.00 95.06 98 GLU A N 1
ATOM 786 C CA . GLU A 1 98 ? -0.698 -11.244 -8.936 1.00 95.06 98 GLU A CA 1
ATOM 787 C C . GLU A 1 98 ? -1.087 -11.016 -7.470 1.00 95.06 98 GLU A C 1
ATOM 789 O O . GLU A 1 98 ? -2.268 -10.824 -7.178 1.00 95.06 98 GLU A O 1
ATOM 794 N N . ASN A 1 99 ? -0.111 -10.941 -6.561 1.00 94.12 99 ASN A N 1
ATOM 795 C CA . ASN A 1 99 ? -0.360 -10.675 -5.142 1.00 94.12 99 ASN A CA 1
ATOM 796 C C . ASN A 1 99 ? -1.013 -9.304 -4.912 1.00 94.12 99 ASN A C 1
ATOM 798 O O . ASN A 1 99 ? -1.933 -9.188 -4.102 1.00 94.12 99 ASN A O 1
ATOM 802 N N . VAL A 1 100 ? -0.565 -8.270 -5.635 1.00 96.00 100 VAL A N 1
ATOM 803 C CA . VAL A 1 100 ? -1.184 -6.939 -5.602 1.00 96.00 100 VAL A CA 1
ATOM 804 C C . VAL A 1 100 ? -2.634 -7.032 -6.061 1.00 96.00 100 VAL A C 1
ATOM 806 O O . VAL A 1 100 ? -3.513 -6.551 -5.353 1.00 96.00 100 VAL A O 1
ATOM 809 N N . ARG A 1 101 ? -2.909 -7.700 -7.190 1.00 96.44 101 ARG A N 1
ATOM 810 C CA . ARG A 1 101 ? -4.277 -7.845 -7.711 1.00 96.44 101 ARG A CA 1
ATOM 811 C C . ARG A 1 101 ? -5.187 -8.586 -6.732 1.00 96.44 101 ARG A C 1
ATOM 813 O O . ARG A 1 101 ? -6.274 -8.112 -6.426 1.00 96.44 101 ARG A O 1
ATOM 820 N N . GLN A 1 102 ? -4.730 -9.718 -6.203 1.00 95.12 102 GLN A N 1
ATOM 821 C CA . GLN A 1 102 ? -5.494 -10.498 -5.229 1.00 95.12 102 GLN A CA 1
ATOM 822 C C . GLN A 1 102 ? -5.814 -9.674 -3.977 1.00 95.12 102 GLN A C 1
ATOM 824 O O . GLN A 1 102 ? -6.934 -9.736 -3.467 1.00 95.12 102 GLN A O 1
ATOM 829 N N . LEU A 1 103 ? -4.859 -8.874 -3.491 1.00 95.00 103 LEU A N 1
ATOM 830 C CA . LEU A 1 103 ? -5.089 -8.034 -2.322 1.00 95.00 103 LEU A CA 1
ATOM 831 C C . LEU A 1 103 ? -5.970 -6.815 -2.632 1.00 95.00 103 LEU A C 1
ATOM 833 O O . LEU A 1 103 ? -6.761 -6.435 -1.777 1.00 95.00 103 LEU A O 1
ATOM 837 N N . GLU A 1 104 ? -5.900 -6.230 -3.832 1.00 95.88 104 GLU A N 1
ATOM 838 C CA . GLU A 1 104 ? -6.844 -5.200 -4.298 1.00 95.88 104 GLU A CA 1
ATOM 839 C C . GLU A 1 104 ? -8.287 -5.734 -4.332 1.00 95.88 104 GLU A C 1
ATOM 841 O O . GLU A 1 104 ? -9.213 -5.060 -3.864 1.00 95.88 104 GLU A O 1
ATOM 846 N N . ASP A 1 105 ? -8.478 -6.955 -4.835 1.00 95.69 105 ASP A N 1
ATOM 847 C CA . ASP A 1 105 ? -9.783 -7.620 -4.914 1.00 95.69 105 ASP A CA 1
ATOM 848 C C . ASP A 1 105 ? -10.320 -7.959 -3.511 1.00 95.69 105 ASP A C 1
ATOM 850 O O . ASP A 1 105 ? -11.475 -7.660 -3.173 1.00 95.69 105 ASP A O 1
ATOM 854 N N . ALA A 1 106 ? -9.463 -8.514 -2.647 1.00 94.06 106 ALA A N 1
ATOM 855 C CA . ALA A 1 106 ? -9.796 -8.788 -1.250 1.00 94.06 106 ALA A CA 1
ATOM 856 C C . ALA A 1 106 ? -10.128 -7.496 -0.489 1.00 94.06 106 ALA A C 1
ATOM 858 O O . ALA A 1 106 ? -11.122 -7.429 0.226 1.00 94.06 106 ALA A O 1
ATOM 859 N N . PHE A 1 107 ? -9.348 -6.434 -0.695 1.00 94.44 107 PHE A N 1
ATOM 860 C CA . PHE A 1 107 ? -9.572 -5.129 -0.083 1.00 94.44 107 PHE A CA 1
ATOM 861 C C . PHE A 1 107 ? -10.912 -4.511 -0.513 1.00 94.44 107 PHE A C 1
ATOM 863 O O . PHE A 1 107 ? -11.644 -3.945 0.305 1.00 94.44 107 PHE A O 1
ATOM 870 N N . SER A 1 108 ? -11.258 -4.642 -1.795 1.00 93.38 108 SER A N 1
ATOM 871 C CA . SER A 1 108 ? -12.514 -4.132 -2.358 1.00 93.38 108 SER A CA 1
ATOM 872 C C . SER A 1 108 ? -13.745 -4.815 -1.758 1.00 93.38 108 SER A C 1
ATOM 874 O O . SER A 1 108 ? -14.770 -4.164 -1.549 1.00 93.38 108 SER A O 1
ATOM 876 N N . SER A 1 109 ? -13.625 -6.105 -1.437 1.00 93.62 109 SER A N 1
ATOM 877 C CA . SER A 1 109 ? -14.691 -6.930 -0.856 1.00 93.62 109 SER A CA 1
ATOM 878 C C . SER A 1 109 ? -14.674 -6.997 0.680 1.00 93.62 109 SER A C 1
ATOM 880 O O . SER A 1 109 ? -15.619 -7.506 1.282 1.00 93.62 109 SER A O 1
ATOM 882 N N . ALA A 1 110 ? -13.638 -6.460 1.329 1.00 91.12 110 ALA A N 1
ATOM 883 C CA . ALA A 1 110 ? -13.464 -6.523 2.774 1.00 91.12 110 ALA A CA 1
ATOM 884 C C . ALA A 1 110 ? -14.514 -5.719 3.555 1.00 91.12 110 ALA A C 1
ATOM 886 O O . ALA A 1 110 ? -14.971 -4.646 3.142 1.00 91.12 110 ALA A O 1
ATOM 887 N N . THR A 1 111 ? -14.832 -6.201 4.757 1.00 91.50 111 THR A N 1
ATOM 888 C CA . THR A 1 111 ? -15.629 -5.446 5.729 1.00 91.50 111 THR A CA 1
ATOM 889 C C . THR A 1 111 ? -14.868 -4.204 6.200 1.00 91.50 111 THR A C 1
ATOM 891 O O . THR A 1 111 ? -13.637 -4.155 6.173 1.00 91.50 111 THR A O 1
ATOM 894 N N . GLN A 1 112 ? -15.591 -3.190 6.683 1.00 87.44 112 GLN A N 1
ATOM 895 C CA . GLN A 1 112 ? -14.983 -1.945 7.183 1.00 87.44 112 GLN A CA 1
ATOM 896 C C . GLN A 1 112 ? -13.981 -2.174 8.326 1.00 87.44 112 GLN A C 1
ATOM 898 O O . GLN A 1 112 ? -13.056 -1.390 8.496 1.00 87.44 112 GLN A O 1
ATOM 903 N N . GLU A 1 113 ? -14.134 -3.261 9.080 1.00 86.12 113 GLU A N 1
ATOM 904 C CA . GLU A 1 113 ? -13.227 -3.638 10.168 1.00 86.12 113 GLU A CA 1
ATOM 905 C C . GLU A 1 113 ? -11.894 -4.1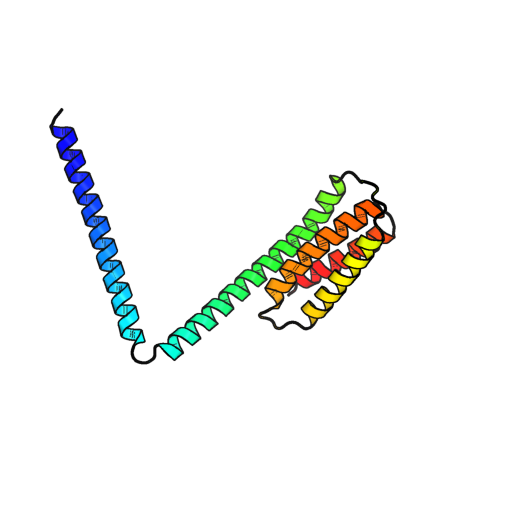98 9.654 1.00 86.12 113 GLU A C 1
ATOM 907 O O . GLU A 1 113 ? -10.852 -3.958 10.258 1.00 86.12 113 GLU A O 1
ATOM 912 N N . MET A 1 114 ? -11.906 -4.909 8.522 1.00 86.69 114 MET A N 1
ATOM 913 C CA . MET A 1 114 ? -10.707 -5.517 7.929 1.00 86.69 114 MET A CA 1
ATOM 914 C C . MET A 1 114 ? -9.958 -4.566 6.991 1.00 86.69 114 MET A C 1
ATOM 916 O O . MET A 1 114 ? -8.747 -4.711 6.795 1.00 86.69 114 MET A O 1
ATOM 920 N N . LYS A 1 115 ? -10.658 -3.573 6.429 1.00 89.38 115 LYS A N 1
ATOM 921 C CA . LYS A 1 115 ? -10.089 -2.602 5.486 1.00 89.38 115 LYS A CA 1
ATOM 922 C C . LYS A 1 115 ? -8.817 -1.919 5.990 1.00 89.38 115 LYS A C 1
ATOM 924 O O . LYS A 1 115 ? -7.865 -1.880 5.219 1.00 89.38 115 LYS A O 1
A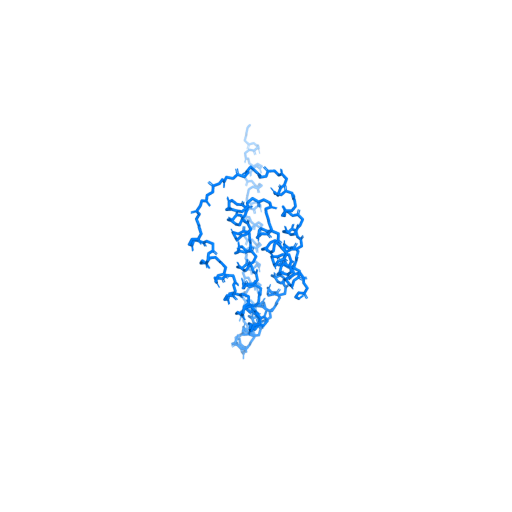TOM 929 N N . PRO A 1 116 ? -8.710 -1.429 7.239 1.00 87.69 116 PRO A N 1
ATOM 930 C CA . PRO A 1 116 ? -7.483 -0.780 7.681 1.00 87.69 116 PRO A CA 1
ATOM 931 C C . PRO A 1 116 ? -6.268 -1.710 7.569 1.00 87.69 116 PRO A C 1
ATOM 933 O O . PRO A 1 116 ? -5.286 -1.352 6.926 1.00 87.69 116 PRO A O 1
ATOM 936 N N . GLN A 1 117 ? -6.352 -2.932 8.101 1.00 88.12 117 GLN A N 1
ATOM 937 C CA . GLN A 1 117 ? -5.244 -3.897 8.073 1.00 88.12 117 GLN A CA 1
ATOM 938 C C . GLN A 1 117 ? -4.855 -4.286 6.641 1.00 88.12 117 GLN A C 1
ATOM 940 O O . GLN A 1 117 ? -3.677 -4.247 6.286 1.00 88.12 117 GLN A O 1
ATOM 945 N N . MET A 1 118 ? -5.844 -4.589 5.796 1.00 91.38 118 MET A N 1
ATOM 946 C CA . MET A 1 118 ? -5.604 -4.915 4.388 1.00 91.38 118 MET A CA 1
ATOM 947 C C . MET A 1 118 ? -5.032 -3.729 3.607 1.00 91.38 118 MET A C 1
ATOM 949 O O . MET A 1 118 ? -4.153 -3.911 2.773 1.00 91.38 118 MET A O 1
ATOM 953 N N . GLY A 1 119 ? -5.476 -2.508 3.903 1.00 92.56 119 GLY A N 1
ATOM 954 C CA . GLY A 1 119 ? -4.944 -1.296 3.292 1.00 92.56 119 GLY A CA 1
ATOM 955 C C . GLY A 1 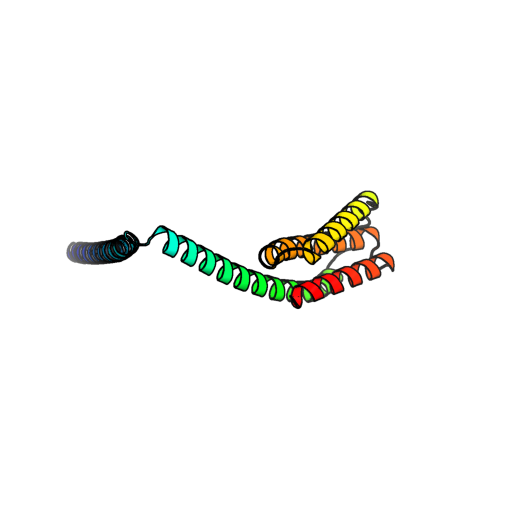119 ? -3.491 -1.034 3.688 1.00 92.56 119 GLY A C 1
ATOM 956 O O . GLY A 1 119 ? -2.702 -0.607 2.845 1.00 92.56 119 GLY A O 1
ATOM 957 N N . PHE A 1 120 ? -3.101 -1.346 4.933 1.00 92.00 120 PHE A N 1
ATOM 958 C CA . PHE A 1 120 ? -1.696 -1.283 5.341 1.00 92.00 120 PHE A CA 1
ATOM 959 C C . PHE A 1 120 ? -0.830 -2.279 4.557 1.00 92.00 120 PHE A C 1
ATOM 961 O O . PHE A 1 120 ? 0.212 -1.879 4.040 1.00 92.00 120 PHE A O 1
ATOM 968 N N . ALA A 1 121 ? -1.286 -3.526 4.409 1.00 92.75 121 ALA A N 1
ATOM 969 C CA . ALA A 1 121 ? -0.587 -4.543 3.623 1.00 92.75 121 ALA A CA 1
ATOM 970 C C . ALA A 1 121 ? -0.507 -4.182 2.127 1.00 92.75 121 ALA A C 1
ATOM 972 O O . ALA A 1 121 ? 0.534 -4.349 1.493 1.00 92.75 121 ALA A O 1
ATOM 973 N N . LEU A 1 122 ? -1.585 -3.626 1.565 1.00 95.44 122 LEU A N 1
ATOM 974 C CA . LEU A 1 122 ? -1.643 -3.232 0.158 1.00 95.44 122 LEU A CA 1
ATOM 975 C C . LEU A 1 122 ? -0.669 -2.098 -0.159 1.00 95.44 122 LEU A C 1
ATOM 977 O O . LEU A 1 122 ? 0.024 -2.140 -1.172 1.00 95.44 122 LEU A O 1
ATOM 981 N N . ARG A 1 123 ? -0.549 -1.126 0.746 1.00 95.00 123 ARG A N 1
ATOM 982 C CA . ARG A 1 123 ? 0.443 -0.052 0.649 1.00 95.00 123 ARG A CA 1
ATOM 983 C C . ARG A 1 123 ? 1.878 -0.588 0.607 1.00 95.00 123 ARG A C 1
ATOM 985 O O . ARG A 1 123 ? 2.684 -0.128 -0.196 1.00 95.00 123 ARG A O 1
ATOM 992 N N . GLU A 1 124 ? 2.202 -1.563 1.451 1.00 93.94 124 GLU A N 1
ATOM 993 C CA . GLU A 1 124 ? 3.535 -2.180 1.473 1.00 93.94 124 GLU A CA 1
ATOM 994 C C . GLU A 1 124 ? 3.823 -2.956 0.185 1.00 93.94 124 GLU A C 1
ATOM 996 O O . GLU A 1 124 ? 4.904 -2.812 -0.392 1.00 93.94 124 GLU A O 1
ATOM 1001 N N . LEU A 1 125 ? 2.841 -3.711 -0.319 1.00 94.69 125 LEU A N 1
ATOM 1002 C CA . LEU A 1 125 ? 2.965 -4.393 -1.607 1.00 94.69 125 LEU A CA 1
ATOM 1003 C C . LEU A 1 125 ? 3.134 -3.414 -2.770 1.00 94.69 125 LEU A C 1
ATOM 1005 O O . LEU A 1 125 ? 3.949 -3.678 -3.650 1.00 94.69 125 LEU A O 1
ATOM 1009 N N . TYR A 1 126 ? 2.445 -2.272 -2.765 1.00 95.69 126 TYR A N 1
ATOM 1010 C CA . TYR A 1 126 ? 2.643 -1.236 -3.779 1.00 95.69 126 TYR A CA 1
ATOM 1011 C C . TYR A 1 126 ? 4.075 -0.699 -3.806 1.00 95.69 126 TYR A C 1
ATOM 1013 O O . TYR A 1 126 ? 4.638 -0.538 -4.886 1.00 95.69 126 TYR A O 1
ATOM 1021 N N . TRP A 1 127 ? 4.693 -0.473 -2.645 1.00 94.44 127 TRP A N 1
ATOM 1022 C CA . TRP A 1 127 ? 6.098 -0.061 -2.579 1.00 94.44 127 TRP A CA 1
ATOM 1023 C C . TRP A 1 127 ? 7.049 -1.123 -3.115 1.00 94.44 127 TRP A C 1
ATOM 1025 O O . TRP A 1 127 ? 7.974 -0.805 -3.864 1.00 94.44 127 TRP A O 1
ATOM 1035 N N . LEU A 1 128 ? 6.825 -2.387 -2.752 1.00 92.31 128 LEU A N 1
ATOM 1036 C CA . LEU A 1 128 ? 7.620 -3.498 -3.271 1.00 92.31 128 LEU A CA 1
ATOM 1037 C C . LEU A 1 128 ? 7.462 -3.625 -4.788 1.00 92.31 128 LEU A C 1
ATOM 1039 O O . LEU A 1 128 ? 8.454 -3.799 -5.494 1.00 92.31 128 LEU A O 1
ATOM 1043 N N . TYR A 1 129 ? 6.235 -3.486 -5.287 1.00 93.94 129 TYR A N 1
ATOM 1044 C CA . TYR A 1 129 ? 5.927 -3.563 -6.706 1.00 93.94 129 TYR A CA 1
ATOM 1045 C C . TYR A 1 129 ? 6.568 -2.415 -7.491 1.00 93.94 129 TYR A C 1
ATOM 1047 O O . TYR A 1 129 ? 7.235 -2.676 -8.486 1.00 93.94 129 TYR A O 1
ATOM 1055 N N . LEU A 1 130 ? 6.477 -1.173 -7.000 1.00 93.25 130 LEU A N 1
ATOM 1056 C CA . LEU A 1 130 ? 7.165 -0.014 -7.582 1.00 93.25 130 LEU A CA 1
ATOM 1057 C C . LEU A 1 130 ? 8.677 -0.195 -7.622 1.00 93.25 130 LEU A C 1
ATOM 1059 O O . LEU A 1 130 ? 9.301 0.067 -8.648 1.00 93.25 130 LEU A O 1
ATOM 1063 N N . LYS A 1 131 ? 9.271 -0.635 -6.509 1.00 91.25 131 LYS A N 1
ATOM 1064 C CA . LYS A 1 131 ? 10.718 -0.828 -6.410 1.00 91.25 131 LYS A CA 1
ATOM 1065 C C . LYS A 1 131 ? 11.207 -1.835 -7.443 1.00 91.25 131 LYS A C 1
ATOM 1067 O O . LYS A 1 131 ? 12.117 -1.530 -8.203 1.00 91.25 131 LYS A O 1
ATOM 1072 N N . HIS A 1 132 ? 10.560 -2.995 -7.506 1.00 90.62 132 HIS A N 1
ATOM 1073 C CA . HIS A 1 132 ? 10.927 -4.028 -8.465 1.00 90.62 132 HIS A CA 1
ATOM 1074 C C . HIS A 1 132 ? 10.624 -3.622 -9.911 1.00 90.62 132 HIS A C 1
ATOM 1076 O O . HIS A 1 132 ? 11.444 -3.872 -10.788 1.00 90.62 132 HIS A O 1
ATOM 1082 N N . ALA A 1 133 ? 9.510 -2.931 -10.164 1.00 90.94 133 ALA A N 1
ATOM 1083 C CA . ALA A 1 133 ? 9.199 -2.402 -11.487 1.00 90.94 133 ALA A CA 1
ATOM 1084 C C . ALA A 1 133 ? 10.264 -1.414 -11.960 1.00 90.94 133 ALA A C 1
ATOM 1086 O O . ALA A 1 133 ? 10.663 -1.457 -13.121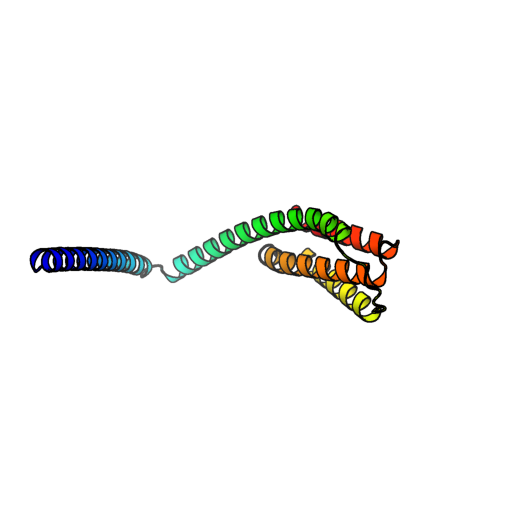 1.00 90.94 133 ALA A O 1
ATOM 1087 N N . ARG A 1 134 ? 10.737 -0.546 -11.062 1.00 88.75 134 ARG A N 1
ATOM 1088 C CA . ARG A 1 134 ? 11.811 0.388 -11.371 1.00 88.75 134 ARG A CA 1
ATOM 1089 C C . ARG A 1 134 ? 13.104 -0.358 -11.658 1.00 88.75 134 ARG A C 1
ATOM 1091 O O . ARG A 1 134 ? 13.686 -0.093 -12.692 1.00 88.75 134 ARG A O 1
ATOM 1098 N N . ASP A 1 135 ? 13.508 -1.315 -10.825 1.00 88.19 135 ASP A N 1
ATOM 1099 C CA . ASP A 1 135 ? 14.733 -2.106 -11.035 1.00 88.19 135 ASP A CA 1
ATOM 1100 C C . ASP A 1 135 ? 14.703 -2.910 -12.362 1.00 88.19 135 ASP A C 1
ATOM 1102 O O . ASP A 1 135 ? 15.715 -3.030 -13.055 1.00 88.19 135 ASP A O 1
ATOM 1106 N N . SER A 1 136 ? 13.536 -3.405 -12.790 1.00 87.19 136 SER A N 1
ATOM 1107 C CA . SER A 1 136 ? 13.412 -4.175 -14.040 1.00 87.19 136 SER A CA 1
ATOM 1108 C C . SER A 1 136 ? 13.204 -3.314 -15.293 1.00 87.19 136 SER A C 1
ATOM 1110 O O . SER A 1 136 ? 13.761 -3.617 -16.344 1.00 87.19 136 SER A O 1
ATOM 1112 N N . TYR A 1 137 ? 12.425 -2.232 -15.210 1.00 87.06 137 TYR A N 1
ATOM 1113 C CA . TYR A 1 137 ? 11.997 -1.446 -16.380 1.00 87.06 137 TYR A CA 1
ATOM 1114 C C . TYR A 1 137 ? 12.542 -0.011 -16.408 1.00 87.06 137 TYR A C 1
ATOM 1116 O O . TYR A 1 137 ? 12.247 0.746 -17.339 1.00 87.06 137 TYR A O 1
ATOM 1124 N N . ALA A 1 138 ? 13.340 0.378 -15.411 1.00 84.31 138 ALA A N 1
ATOM 1125 C CA . ALA A 1 138 ? 13.811 1.743 -15.200 1.00 84.31 138 ALA A CA 1
ATOM 1126 C C . ALA A 1 138 ? 12.636 2.737 -15.203 1.00 84.31 138 ALA A C 1
ATOM 1128 O O . ALA A 1 138 ? 11.625 2.515 -14.545 1.00 84.31 138 ALA A O 1
ATOM 1129 N N . SER A 1 139 ? 12.752 3.824 -15.968 1.00 84.75 139 SER A N 1
ATOM 1130 C CA . SER A 1 139 ? 11.680 4.805 -16.182 1.00 84.75 139 SER A CA 1
ATOM 1131 C C . SER A 1 139 ? 10.871 4.543 -17.463 1.00 84.75 139 SER A C 1
ATOM 1133 O O . SER A 1 139 ? 10.241 5.468 -17.979 1.00 84.75 139 SER A O 1
ATOM 1135 N N . GLY A 1 140 ? 10.920 3.321 -18.009 1.00 88.38 140 GLY A N 1
ATOM 1136 C CA . GLY A 1 140 ? 10.255 2.943 -19.258 1.00 88.38 140 GLY A CA 1
ATOM 1137 C C . GLY A 1 140 ? 8.719 2.901 -19.177 1.00 88.38 140 GLY A C 1
ATOM 1138 O O . GLY A 1 140 ? 8.144 3.082 -18.102 1.00 88.38 140 GLY A O 1
ATOM 1139 N N . PRO A 1 141 ? 8.025 2.643 -20.302 1.00 92.69 141 PRO A N 1
ATOM 1140 C CA . PRO A 1 141 ? 6.559 2.658 -20.365 1.00 92.69 141 PRO A CA 1
ATOM 1141 C C . PRO A 1 141 ? 5.880 1.711 -19.366 1.00 92.69 141 PRO A C 1
ATOM 1143 O O . PRO A 1 141 ? 4.951 2.120 -18.674 1.00 92.69 141 PRO A O 1
ATOM 1146 N N . GLN A 1 142 ? 6.396 0.488 -19.212 1.00 90.81 142 GLN A N 1
ATOM 1147 C CA . GLN A 1 142 ? 5.863 -0.510 -18.278 1.00 90.81 142 GLN A CA 1
ATOM 1148 C C . GLN A 1 142 ? 5.939 -0.026 -16.826 1.00 90.81 142 GLN A C 1
ATOM 1150 O O . GLN A 1 142 ? 5.014 -0.225 -16.041 1.00 90.81 142 GLN A O 1
ATOM 1155 N N . TYR A 1 143 ? 7.029 0.660 -16.468 1.00 92.38 143 TYR A N 1
ATOM 1156 C CA . TYR A 1 143 ? 7.148 1.283 -15.156 1.00 92.38 143 TYR A CA 1
ATOM 1157 C C . TYR A 1 143 ? 6.097 2.378 -14.957 1.00 92.38 143 TYR A C 1
ATOM 1159 O O . TYR A 1 143 ? 5.475 2.426 -13.901 1.00 92.38 143 TYR A O 1
ATOM 1167 N N . GLN A 1 144 ? 5.862 3.233 -15.958 1.00 94.25 144 GLN A N 1
ATOM 1168 C CA . GLN A 1 144 ? 4.872 4.312 -15.852 1.00 94.25 144 GLN A CA 1
ATOM 1169 C C . GLN A 1 144 ? 3.441 3.781 -15.685 1.00 94.25 144 GLN A C 1
ATOM 1171 O O . GLN A 1 144 ? 2.673 4.340 -14.903 1.00 94.25 144 GLN A O 1
ATOM 1176 N N . GLU A 1 145 ? 3.091 2.680 -16.353 1.00 95.12 145 GLU A N 1
ATOM 1177 C CA . GLU A 1 145 ? 1.797 2.007 -16.175 1.00 95.12 145 GLU A CA 1
ATOM 1178 C C . GLU A 1 145 ? 1.627 1.476 -14.745 1.00 95.12 145 GLU A C 1
ATOM 1180 O O . GLU A 1 145 ? 0.618 1.744 -14.084 1.00 95.12 145 GLU A O 1
ATOM 1185 N N . ILE A 1 146 ? 2.650 0.787 -14.228 1.00 94.81 146 ILE A N 1
ATOM 1186 C CA . ILE A 1 146 ? 2.667 0.279 -12.850 1.00 94.81 146 ILE A CA 1
ATOM 1187 C C . ILE A 1 146 ? 2.592 1.434 -11.849 1.00 94.81 146 ILE A C 1
ATOM 1189 O O . ILE A 1 146 ? 1.817 1.385 -10.891 1.00 94.81 146 ILE A O 1
ATOM 1193 N N . ARG A 1 147 ? 3.355 2.501 -12.094 1.00 94.69 147 ARG A N 1
ATOM 1194 C CA . ARG A 1 147 ? 3.355 3.718 -11.286 1.00 94.69 147 ARG A CA 1
ATOM 1195 C C . ARG A 1 147 ? 1.965 4.325 -11.212 1.00 94.69 147 ARG A C 1
ATOM 1197 O O . ARG A 1 147 ? 1.503 4.630 -10.115 1.00 94.69 147 ARG A O 1
ATOM 1204 N N . GLN A 1 148 ? 1.278 4.453 -12.344 1.00 96.12 148 GLN A N 1
ATOM 1205 C CA . GLN A 1 148 ? -0.076 4.993 -12.369 1.00 96.12 148 GLN A CA 1
ATOM 1206 C C . GLN A 1 148 ? -1.052 4.113 -11.578 1.00 96.12 148 GLN A C 1
ATOM 1208 O O . GLN A 1 148 ? -1.775 4.633 -10.728 1.00 96.12 148 GLN A O 1
ATOM 1213 N N . ARG A 1 149 ? -1.022 2.786 -11.768 1.00 95.06 149 ARG A N 1
ATOM 1214 C CA . ARG A 1 149 ? -1.866 1.848 -11.004 1.00 95.06 149 ARG A CA 1
ATOM 1215 C C . ARG A 1 149 ? -1.643 1.978 -9.498 1.00 95.06 149 ARG A C 1
ATOM 1217 O O . ARG A 1 149 ? -2.606 2.032 -8.735 1.00 95.06 149 ARG A O 1
ATOM 1224 N N . VAL A 1 150 ? -0.385 2.075 -9.069 1.00 95.75 150 VAL A N 1
ATOM 1225 C CA . VAL A 1 150 ? -0.033 2.266 -7.657 1.00 95.75 150 VAL A CA 1
ATOM 1226 C C . VAL A 1 150 ? -0.546 3.609 -7.135 1.00 95.75 150 VAL A C 1
ATOM 1228 O O . VAL A 1 150 ? -1.124 3.661 -6.050 1.00 95.75 150 VAL A O 1
ATOM 1231 N N . PHE A 1 151 ? -0.412 4.691 -7.904 1.00 95.50 151 PHE A N 1
ATOM 1232 C CA . PHE A 1 151 ? -0.957 6.001 -7.531 1.00 95.50 151 PHE A CA 1
ATOM 1233 C C . PHE A 1 151 ? -2.482 5.983 -7.394 1.00 95.50 151 PHE A C 1
ATOM 1235 O O . PHE A 1 151 ? -3.024 6.571 -6.448 1.00 95.50 151 PHE A O 1
ATOM 1242 N N . ASP A 1 152 ? -3.179 5.292 -8.293 1.00 95.50 152 ASP A N 1
ATOM 1243 C CA . ASP A 1 152 ? -4.629 5.120 -8.229 1.00 95.50 152 ASP A CA 1
ATOM 1244 C C . ASP A 1 152 ? -5.022 4.302 -6.994 1.00 95.50 152 ASP A C 1
ATOM 1246 O O . ASP A 1 152 ? -5.943 4.673 -6.260 1.00 95.50 152 ASP A O 1
ATOM 1250 N N . GLY A 1 153 ? -4.276 3.234 -6.709 1.00 94.31 153 GLY A N 1
ATOM 1251 C CA . GLY A 1 153 ? -4.415 2.407 -5.516 1.00 94.31 153 GLY A CA 1
ATOM 1252 C C . GLY A 1 153 ? -4.242 3.195 -4.217 1.00 94.31 153 GLY A C 1
ATOM 1253 O O . GLY A 1 153 ? -5.126 3.182 -3.360 1.00 94.31 153 GLY A O 1
ATOM 1254 N N . LEU A 1 154 ? -3.148 3.948 -4.082 1.00 94.81 154 LEU A N 1
ATOM 1255 C CA . LEU A 1 154 ? -2.899 4.824 -2.932 1.00 94.81 154 LEU A CA 1
ATOM 1256 C C . LEU A 1 154 ? -3.971 5.916 -2.802 1.00 94.81 154 LEU A C 1
ATOM 1258 O O . LEU A 1 154 ? -4.407 6.226 -1.695 1.00 94.81 154 LEU A O 1
ATOM 1262 N N . THR A 1 155 ? -4.458 6.460 -3.920 1.00 94.88 155 THR A N 1
ATOM 1263 C CA . THR A 1 155 ? -5.553 7.443 -3.917 1.00 94.88 155 THR A CA 1
ATOM 1264 C C . THR A 1 155 ? -6.868 6.836 -3.424 1.00 94.88 155 THR A C 1
ATOM 1266 O O . THR A 1 155 ? -7.631 7.517 -2.737 1.00 94.88 155 THR A O 1
ATOM 1269 N N . LYS A 1 156 ? -7.146 5.558 -3.722 1.00 93.06 156 LYS A N 1
ATOM 1270 C CA . LYS A 1 156 ? -8.285 4.846 -3.123 1.00 93.06 156 LYS A CA 1
ATOM 1271 C C . LYS A 1 156 ? -8.112 4.736 -1.609 1.00 93.06 156 LYS A C 1
ATOM 1273 O O . LYS A 1 156 ? -9.057 5.047 -0.897 1.00 93.06 156 LYS A O 1
ATOM 1278 N N . LEU A 1 157 ? -6.918 4.376 -1.125 1.00 92.56 157 LEU A N 1
ATOM 1279 C CA . LEU A 1 157 ? -6.632 4.255 0.313 1.00 92.56 157 LEU A CA 1
ATOM 1280 C C . LEU A 1 157 ? -6.759 5.590 1.070 1.00 92.56 157 LEU A C 1
ATOM 1282 O O . LEU A 1 157 ? -7.247 5.623 2.197 1.00 92.56 157 LEU A O 1
ATOM 1286 N N . GLU A 1 158 ? -6.363 6.697 0.440 1.00 90.94 158 GLU A N 1
ATOM 1287 C CA . GLU A 1 158 ? -6.503 8.060 0.973 1.00 90.94 158 GLU A CA 1
ATOM 1288 C C . GLU A 1 158 ? -7.976 8.480 1.152 1.00 90.94 158 GLU A C 1
ATOM 1290 O O . GLU A 1 158 ? -8.299 9.222 2.080 1.00 90.94 158 GLU A O 1
ATOM 1295 N N . LYS A 1 159 ? -8.871 7.988 0.283 1.00 88.06 159 LYS A N 1
ATOM 1296 C CA . LYS A 1 159 ? -10.298 8.363 0.213 1.00 88.06 159 LYS A CA 1
ATOM 1297 C C . LYS A 1 159 ? -11.260 7.384 0.892 1.00 88.06 159 LYS A C 1
ATOM 1299 O O . LYS A 1 159 ? -12.473 7.565 0.772 1.00 88.06 159 LYS A O 1
ATOM 1304 N N . LEU A 1 160 ? -10.740 6.344 1.545 1.00 77.69 160 LEU A N 1
ATOM 1305 C CA . LEU A 1 160 ? -11.538 5.428 2.374 1.00 77.69 160 LEU A CA 1
ATOM 1306 C C . LEU A 1 160 ? -12.284 6.161 3.476 1.00 77.69 160 LEU A C 1
ATOM 1308 O O . LEU A 1 160 ? -11.995 7.353 3.688 1.00 77.69 160 LEU A O 1
#

Sequence (160 aa):
MDDIATVVAILLLAVVGMVAISVAVERHRISRFFVKASTGGLEFSVELHKLVQREVNKATMEALRRVASLDKRMVEFWERESLHRHDDWEPKMKLLEENVRQLEDAFSSATQEMKPQMGFALRELYWLYLKHARDSYASGPQYQEIRQRVFDGLTKLEKL

Radius of gyration: 27.26 Å; chains: 1; bounding box: 52×31×80 Å

Foldseek 3Di:
DPVVVVVVVVVVVVVVVVVVVVVVVVVVVVVVVVVVLPPPVVVVVVVVVVVVLVVVLVVLLVVQLVVLVVVLVVLVVCLVVDDAAADQCVVVLVVLVVVLVVLVVCLVVDDSSCNSVSSVVSLVSLVVNLVVLCNHQPPDPSSVVSVVVSNVSSVVSNVD

pLDDT: mean 81.0, std 14.56, range [44.47, 96.44]